Protein AF-A0A846F1L0-F1 (afdb_monomer_lite)

pLDDT: mean 89.56, std 13.08, range [38.91, 98.94]

Radius of gyration: 16.0 Å; chains: 1; bounding box: 38×35×39 Å

Foldseek 3Di:
DPPPPPPCVDAED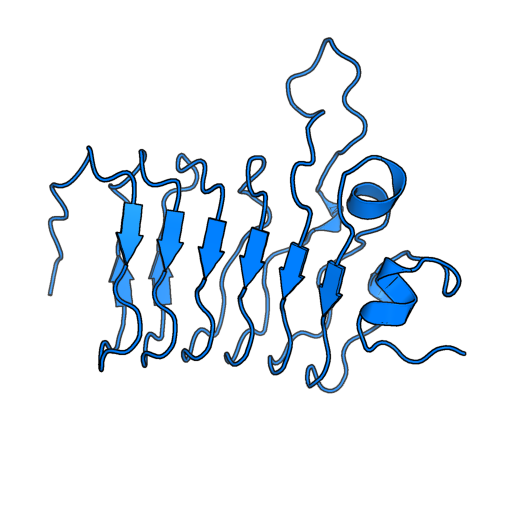AQAPDADEEEAEPQSNQNHQYYHHHQYAYQYYDYHLSRQHQEEEPENYAHQEAAPCSNQNHQEYAHAHYAHQANAAVQPQACCDDPPDPRNARNHAEYHHHQYQYQANAACCCCQPRNRHNAAAYHNNPNHDLVRNVDDLPRNNNVRHNDDRD

Sequence (166 aa):
MSNNNSFTALERLDLSNNNLSGDLDLWNNNKLFNLNVENNKLTRVTLSADVKPLELNLSRNQLSEFNISSYEDLISADLSDNNLTSIGDLSKSNCNGDDDDYYGDCYLTELFLDNNKLKTIGSVSDLVTNGNLQKLSLRGNTGFQCSSLGLSTEKDVYKNSGCPLK

Structure (mmCIF, N/CA/C/O backbone):
data_AF-A0A846F1L0-F1
#
_entry.id   AF-A0A846F1L0-F1
#
loop_
_atom_site.group_PDB
_atom_site.id
_atom_site.type_symbol
_atom_site.label_atom_id
_atom_site.label_alt_id
_atom_site.label_comp_id
_atom_site.label_asym_id
_atom_site.label_entity_id
_atom_site.label_seq_id
_atom_site.pdbx_PDB_ins_code
_atom_site.Cartn_x
_atom_site.Cartn_y
_atom_site.Cartn_z
_atom_site.occupancy
_atom_site.B_iso_or_equiv
_atom_site.auth_seq_id
_atom_site.auth_comp_id
_atom_site.auth_asym_id
_atom_site.auth_atom_id
_atom_site.pdbx_PDB_model_num
ATOM 1 N N . MET A 1 1 ? 7.492 -19.135 -16.707 1.00 38.91 1 MET A N 1
ATOM 2 C CA . MET A 1 1 ? 8.209 -18.349 -17.732 1.00 38.91 1 MET A CA 1
ATOM 3 C C . MET A 1 1 ? 9.175 -17.458 -16.977 1.00 38.91 1 MET A C 1
ATOM 5 O O . MET A 1 1 ? 8.722 -16.719 -16.118 1.00 38.91 1 MET A O 1
ATOM 9 N N . SER A 1 2 ? 10.481 -17.611 -17.175 1.00 39.28 2 SER A N 1
ATOM 10 C CA . SER A 1 2 ? 11.493 -16.759 -16.541 1.00 39.28 2 SER A CA 1
ATOM 11 C C . SER A 1 2 ? 11.524 -15.415 -17.274 1.00 39.28 2 SER A C 1
ATOM 13 O O . SER A 1 2 ? 12.065 -15.339 -18.378 1.00 39.28 2 SER A O 1
ATOM 15 N N . ASN A 1 3 ? 10.884 -14.392 -16.704 1.00 47.28 3 ASN A N 1
ATOM 16 C CA . ASN A 1 3 ? 10.869 -13.040 -17.260 1.00 47.28 3 ASN A CA 1
ATOM 17 C C . ASN A 1 3 ? 12.232 -12.387 -17.026 1.00 47.28 3 ASN A C 1
ATOM 19 O O . ASN A 1 3 ? 12.553 -11.924 -15.937 1.00 47.28 3 ASN A O 1
ATOM 23 N N . ASN A 1 4 ? 13.049 -12.363 -18.072 1.00 48.91 4 ASN A N 1
ATOM 24 C CA . ASN A 1 4 ? 14.288 -11.605 -18.104 1.00 48.91 4 ASN A CA 1
ATOM 25 C C . ASN A 1 4 ? 13.926 -10.131 -18.365 1.00 48.91 4 ASN A C 1
ATOM 27 O O . ASN A 1 4 ? 13.981 -9.659 -19.499 1.00 48.91 4 ASN A O 1
ATOM 31 N N . ASN A 1 5 ? 13.428 -9.431 -17.341 1.00 57.97 5 ASN A N 1
ATOM 32 C CA . ASN A 1 5 ? 12.978 -8.047 -17.479 1.00 57.97 5 ASN A CA 1
ATOM 33 C C . ASN A 1 5 ? 14.182 -7.101 -17.618 1.00 57.97 5 ASN A C 1
ATOM 35 O O . ASN A 1 5 ? 14.725 -6.601 -16.640 1.00 57.97 5 ASN A O 1
ATOM 39 N N . SER A 1 6 ? 14.602 -6.863 -18.865 1.00 65.31 6 SER A N 1
ATOM 40 C CA . SER A 1 6 ? 15.701 -5.958 -19.245 1.00 65.31 6 SER A CA 1
ATOM 41 C C . SER A 1 6 ? 15.295 -4.477 -19.333 1.00 65.31 6 SER A C 1
ATOM 43 O O . SER A 1 6 ? 16.075 -3.652 -19.803 1.00 65.31 6 SER A O 1
ATOM 45 N N . PHE A 1 7 ? 14.092 -4.106 -18.886 1.00 79.38 7 PHE A N 1
ATOM 46 C CA . PHE A 1 7 ? 13.596 -2.725 -18.927 1.00 79.38 7 PHE A CA 1
ATOM 47 C C . PHE A 1 7 ? 14.023 -1.925 -17.688 1.00 79.38 7 PHE A C 1
ATOM 49 O O . PHE A 1 7 ? 13.202 -1.337 -16.991 1.00 79.38 7 PHE A O 1
ATOM 56 N N . THR A 1 8 ? 15.321 -1.883 -17.401 1.00 84.75 8 THR A N 1
ATOM 57 C CA . THR A 1 8 ? 15.877 -1.229 -16.197 1.00 84.75 8 THR A CA 1
ATOM 58 C C . THR A 1 8 ? 15.650 0.288 -16.152 1.00 84.75 8 THR A C 1
ATOM 60 O O . THR A 1 8 ? 15.821 0.912 -15.108 1.00 84.75 8 THR A O 1
ATOM 63 N N . ALA A 1 9 ? 15.247 0.889 -17.277 1.00 90.00 9 ALA A N 1
ATOM 64 C CA . ALA A 1 9 ? 14.856 2.293 -17.382 1.00 90.00 9 ALA A CA 1
ATOM 65 C C . ALA A 1 9 ? 13.339 2.536 -17.251 1.00 90.00 9 ALA A C 1
ATOM 67 O O . ALA A 1 9 ? 12.899 3.667 -17.425 1.00 90.00 9 ALA A O 1
ATOM 68 N N . LEU A 1 10 ? 12.534 1.498 -17.001 1.00 91.19 10 LEU A N 1
ATOM 69 C CA . LEU A 1 10 ? 11.084 1.634 -16.878 1.00 91.19 10 LEU A CA 1
ATOM 70 C C . LEU A 1 10 ? 10.730 2.436 -15.622 1.00 91.19 10 LEU A C 1
ATOM 72 O O . LEU A 1 10 ? 11.056 2.028 -14.513 1.00 91.19 10 LEU A O 1
ATOM 76 N N . GLU A 1 11 ? 10.051 3.560 -15.827 1.00 93.56 11 GLU A N 1
ATOM 77 C CA . GLU A 1 11 ? 9.654 4.498 -14.769 1.00 93.56 11 GLU A CA 1
ATOM 78 C C . GLU A 1 11 ? 8.166 4.410 -14.421 1.00 93.56 11 GLU A C 1
ATOM 80 O O . GLU A 1 11 ? 7.774 4.585 -13.268 1.00 93.56 11 GLU A O 1
ATOM 85 N N . ARG A 1 12 ? 7.331 4.108 -15.420 1.00 95.06 12 ARG A N 1
ATOM 86 C CA . ARG A 1 12 ? 5.884 3.948 -15.274 1.00 95.06 12 ARG A CA 1
ATOM 87 C C . ARG A 1 12 ? 5.423 2.702 -16.008 1.00 95.06 12 ARG A C 1
ATOM 89 O O . ARG A 1 12 ? 5.876 2.455 -17.127 1.00 95.06 12 ARG A O 1
ATOM 96 N N . LEU A 1 13 ? 4.512 1.951 -15.404 1.00 95.56 13 LEU A N 1
ATOM 97 C CA . LEU A 1 13 ? 3.931 0.757 -16.004 1.00 95.56 13 LEU A CA 1
ATOM 98 C C . LEU A 1 13 ? 2.435 0.703 -15.709 1.00 95.56 13 LEU A C 1
ATOM 100 O O . LEU A 1 13 ? 2.042 0.606 -14.551 1.00 95.56 13 LEU A O 1
ATOM 104 N N . ASP A 1 14 ? 1.626 0.717 -16.766 1.00 98.00 14 ASP A N 1
ATOM 105 C CA . ASP A 1 14 ? 0.185 0.486 -16.683 1.00 98.00 14 ASP A CA 1
ATOM 106 C C . ASP A 1 14 ? -0.172 -0.802 -17.432 1.00 98.00 14 ASP A C 1
ATOM 108 O O . ASP A 1 14 ? 0.035 -0.922 -18.641 1.00 98.00 14 ASP A O 1
ATOM 112 N N . LEU A 1 15 ? -0.673 -1.775 -16.680 1.00 97.69 15 LEU A N 1
ATOM 113 C CA . LEU A 1 15 ? -1.201 -3.054 -17.143 1.00 97.69 15 LEU A CA 1
ATOM 114 C C . LEU A 1 15 ? -2.642 -3.265 -16.653 1.00 97.69 15 LEU A C 1
ATOM 116 O O . LEU A 1 15 ? -3.125 -4.402 -16.614 1.00 97.69 15 LEU A O 1
ATOM 120 N N . SER A 1 16 ? -3.322 -2.196 -16.240 1.00 98.56 16 SER A N 1
ATOM 121 C CA . SER A 1 16 ? -4.665 -2.275 -15.677 1.00 98.56 16 SER A CA 1
ATOM 122 C C . SER A 1 16 ? -5.681 -2.841 -16.670 1.00 98.56 16 SER A C 1
ATOM 124 O O . SER A 1 16 ? -5.492 -2.775 -17.886 1.00 98.56 16 SER A O 1
ATOM 126 N N . ASN A 1 17 ? -6.774 -3.407 -16.156 1.00 98.50 17 ASN A N 1
ATOM 127 C CA . ASN A 1 17 ? -7.919 -3.864 -16.950 1.00 98.50 17 ASN A CA 1
ATOM 128 C C . ASN A 1 17 ? -7.557 -4.925 -18.000 1.00 98.50 17 ASN A C 1
ATOM 130 O O . ASN A 1 17 ? -7.980 -4.875 -19.158 1.00 98.50 17 ASN A O 1
ATOM 134 N N . ASN A 1 18 ? -6.776 -5.914 -17.575 1.00 98.19 18 ASN A N 1
ATOM 135 C CA . ASN A 1 18 ? -6.360 -7.037 -18.402 1.00 98.19 18 ASN A CA 1
ATOM 136 C C . ASN A 1 18 ? -6.802 -8.372 -17.778 1.00 98.19 18 ASN A C 1
ATOM 138 O O . ASN A 1 18 ? -7.548 -8.443 -16.807 1.00 98.19 18 ASN A O 1
ATOM 142 N N . ASN A 1 19 ? -6.372 -9.475 -18.389 1.00 97.50 19 ASN A N 1
ATOM 143 C CA . ASN A 1 19 ? -6.566 -10.825 -17.861 1.00 97.50 19 ASN A CA 1
ATOM 144 C C . ASN A 1 19 ? -5.237 -11.438 -17.394 1.00 97.50 19 ASN A C 1
ATOM 146 O O . ASN A 1 19 ? -5.052 -12.651 -17.511 1.00 97.50 19 ASN A O 1
ATOM 150 N N . LEU A 1 20 ? -4.297 -10.616 -16.909 1.00 97.75 20 LEU A N 1
ATOM 151 C CA . LEU A 1 20 ? -3.016 -11.112 -16.409 1.00 97.75 20 LEU A CA 1
ATOM 152 C C . LEU A 1 20 ? -3.254 -11.999 -15.191 1.00 97.75 20 LEU A C 1
ATOM 154 O O . LEU A 1 20 ? -4.066 -11.681 -14.327 1.00 97.75 20 LEU A O 1
ATOM 158 N N . SER A 1 21 ? -2.550 -13.122 -15.128 1.00 97.38 21 SER A N 1
ATOM 159 C CA . SER A 1 21 ? -2.700 -14.111 -14.065 1.00 97.38 21 SER A CA 1
ATOM 160 C C . SER A 1 21 ? -1.351 -14.686 -13.671 1.00 97.38 21 SER A C 1
ATOM 162 O O . SER A 1 21 ? -0.450 -14.759 -14.508 1.00 97.38 21 SER A O 1
ATOM 164 N N . GLY A 1 22 ? -1.246 -15.170 -12.438 1.00 96.69 22 GLY A N 1
ATOM 165 C CA . GLY A 1 22 ? 0.014 -15.656 -11.889 1.00 96.69 22 GLY A CA 1
ATOM 166 C C . GLY A 1 22 ? 0.862 -14.504 -11.366 1.00 96.69 22 GLY A C 1
ATOM 167 O O . GLY A 1 22 ? 0.337 -13.566 -10.762 1.00 96.69 22 GLY A O 1
ATOM 168 N N . ASP A 1 23 ? 2.167 -14.586 -11.595 1.00 97.12 23 ASP A N 1
ATOM 169 C CA . ASP A 1 23 ? 3.131 -13.695 -10.962 1.00 97.12 23 ASP A CA 1
ATOM 170 C C . ASP A 1 23 ? 3.632 -12.627 -11.931 1.00 97.12 23 ASP A C 1
ATOM 172 O O . ASP A 1 23 ? 4.033 -12.930 -13.059 1.00 97.12 23 ASP A O 1
ATOM 176 N N . LEU A 1 24 ? 3.673 -11.386 -11.456 1.00 95.69 24 LEU A N 1
ATOM 177 C CA . LEU A 1 24 ? 4.334 -10.276 -12.124 1.00 95.69 24 LEU A CA 1
ATOM 178 C C . LEU A 1 24 ? 5.642 -9.955 -11.394 1.00 95.69 24 LEU A C 1
ATOM 180 O O . LEU A 1 24 ? 5.637 -9.392 -10.301 1.00 95.69 24 LEU A O 1
ATOM 184 N N . ASP A 1 25 ? 6.761 -10.324 -12.009 1.00 93.81 25 ASP A N 1
ATOM 185 C CA . ASP A 1 25 ? 8.101 -10.054 -11.488 1.00 93.81 25 ASP A CA 1
ATOM 186 C C . ASP A 1 25 ? 8.669 -8.769 -12.102 1.00 93.81 25 ASP A C 1
ATOM 188 O O . ASP A 1 25 ? 8.898 -8.710 -13.307 1.00 93.81 25 ASP A O 1
ATOM 192 N N . LEU A 1 26 ? 8.891 -7.745 -11.281 1.00 92.19 26 LEU A N 1
ATOM 193 C CA . LEU A 1 26 ? 9.467 -6.448 -11.642 1.00 92.19 26 LEU A CA 1
ATOM 194 C C . LEU A 1 26 ? 10.747 -6.165 -10.835 1.00 92.19 26 LEU A C 1
ATOM 196 O O . LEU A 1 26 ? 11.133 -5.009 -10.659 1.00 92.19 26 LEU A O 1
ATOM 200 N N . TRP A 1 27 ? 11.427 -7.209 -10.344 1.00 90.81 27 TRP A N 1
ATOM 201 C CA . TRP A 1 27 ? 12.585 -7.072 -9.453 1.00 90.81 27 TRP A CA 1
ATOM 202 C C . TRP A 1 27 ? 13.718 -6.213 -10.032 1.00 90.81 27 TRP A C 1
ATOM 204 O O . TRP A 1 27 ? 14.382 -5.503 -9.291 1.00 90.81 27 TRP A O 1
ATOM 214 N N . ASN A 1 28 ? 13.938 -6.235 -11.350 1.00 88.88 28 ASN A N 1
ATOM 215 C CA . ASN A 1 28 ? 15.015 -5.469 -11.997 1.00 88.88 28 ASN A CA 1
ATOM 216 C C . ASN A 1 28 ? 14.597 -4.052 -12.441 1.00 88.88 28 ASN A C 1
ATOM 218 O O . ASN A 1 28 ? 15.392 -3.330 -13.049 1.00 88.88 28 ASN A O 1
ATOM 222 N N . ASN A 1 29 ? 13.354 -3.637 -12.186 1.00 90.38 29 ASN A N 1
ATOM 223 C CA . ASN A 1 29 ? 12.813 -2.347 -12.616 1.00 90.38 29 ASN A CA 1
ATOM 224 C C . ASN A 1 29 ? 12.995 -1.267 -11.532 1.00 90.38 29 ASN A C 1
ATOM 226 O O . ASN A 1 29 ? 12.046 -0.591 -11.153 1.00 90.38 29 ASN A O 1
ATOM 230 N N . ASN A 1 30 ? 14.229 -1.073 -11.053 1.00 89.75 30 ASN A N 1
ATOM 231 C CA . ASN A 1 30 ? 14.552 -0.213 -9.898 1.00 89.75 30 ASN A CA 1
ATOM 232 C C . ASN A 1 30 ? 14.230 1.284 -10.083 1.00 89.75 30 ASN A C 1
ATOM 234 O O . ASN A 1 30 ? 14.287 2.042 -9.122 1.00 89.75 30 ASN A O 1
ATOM 238 N N . LYS A 1 31 ? 13.909 1.727 -11.307 1.00 91.12 31 LYS A N 1
ATOM 239 C CA . LYS A 1 31 ? 13.490 3.110 -11.598 1.00 91.12 31 LYS A CA 1
ATOM 240 C C . LYS A 1 31 ? 11.974 3.311 -11.608 1.00 91.12 31 LYS A C 1
ATOM 242 O O . LYS A 1 31 ? 11.521 4.428 -11.841 1.00 91.12 31 LYS A O 1
ATOM 247 N N . LEU A 1 32 ? 11.197 2.250 -11.401 1.00 92.25 32 LEU A N 1
ATOM 248 C CA . LEU A 1 32 ? 9.745 2.310 -11.452 1.00 92.25 32 LEU A CA 1
ATOM 249 C C . LEU A 1 32 ? 9.219 3.123 -10.268 1.00 92.25 32 LEU A C 1
ATOM 251 O O . LEU A 1 32 ? 9.444 2.756 -9.123 1.00 92.25 32 LEU A O 1
ATOM 255 N N . PHE A 1 33 ? 8.494 4.202 -10.530 1.00 92.88 33 PHE A N 1
ATOM 256 C CA . PHE A 1 33 ? 7.885 5.004 -9.469 1.00 92.88 33 PHE A CA 1
ATOM 257 C C . PHE A 1 33 ? 6.357 5.045 -9.531 1.00 92.88 33 PHE A C 1
ATOM 259 O O . PHE A 1 33 ? 5.722 5.457 -8.566 1.00 92.88 33 PHE A O 1
ATOM 266 N N . ASN A 1 34 ? 5.756 4.601 -10.636 1.00 95.94 34 ASN A N 1
ATOM 267 C CA . ASN A 1 34 ? 4.308 4.462 -10.766 1.00 95.94 34 ASN A CA 1
ATOM 268 C C . ASN A 1 34 ? 3.975 3.100 -11.393 1.00 95.94 34 ASN A C 1
ATOM 270 O O . ASN A 1 34 ? 4.451 2.771 -12.486 1.00 95.94 34 ASN A O 1
ATOM 274 N N . LEU A 1 35 ? 3.176 2.304 -10.683 1.00 97.12 35 LEU A N 1
ATOM 275 C CA . LEU A 1 35 ? 2.719 0.990 -11.126 1.00 97.12 35 LEU A CA 1
ATOM 276 C C . LEU A 1 35 ? 1.203 0.893 -10.998 1.00 97.12 35 LEU A C 1
ATOM 278 O O . LEU A 1 35 ? 0.665 0.967 -9.896 1.00 97.12 35 LEU A O 1
ATOM 282 N N . ASN A 1 36 ? 0.534 0.631 -12.115 1.00 98.62 36 ASN A N 1
ATOM 283 C CA . ASN A 1 36 ? -0.883 0.316 -12.153 1.00 98.62 36 ASN A CA 1
ATOM 284 C C . ASN A 1 36 ? -1.098 -1.077 -12.758 1.00 98.62 36 ASN A C 1
ATOM 286 O O . ASN A 1 36 ? -0.827 -1.305 -13.933 1.00 98.62 36 ASN A O 1
ATOM 290 N N . VAL A 1 37 ? -1.586 -2.021 -11.957 1.00 98.56 37 VAL A N 1
ATOM 291 C CA . VAL A 1 37 ? -1.965 -3.381 -12.392 1.00 98.56 37 VAL A CA 1
ATOM 292 C C . VAL A 1 37 ? -3.389 -3.727 -11.960 1.00 98.56 37 VAL A C 1
ATOM 294 O O . VAL A 1 37 ? -3.753 -4.902 -11.860 1.00 98.56 37 VAL A O 1
ATOM 297 N N . GLU A 1 38 ? -4.187 -2.693 -11.701 1.00 98.81 38 GLU A N 1
ATOM 298 C CA . GLU A 1 38 ? -5.580 -2.779 -11.276 1.00 98.81 38 GLU A CA 1
ATOM 299 C C . GLU A 1 38 ? -6.404 -3.707 -12.173 1.00 98.81 38 GLU A C 1
ATOM 301 O O . GLU A 1 38 ? -6.184 -3.790 -13.382 1.00 98.81 38 GLU A O 1
ATOM 306 N N . ASN A 1 39 ? -7.366 -4.409 -11.578 1.00 98.75 39 ASN A N 1
ATOM 307 C CA . ASN A 1 39 ? -8.330 -5.243 -12.297 1.00 98.75 39 ASN A CA 1
ATOM 308 C C . ASN A 1 39 ? -7.653 -6.303 -13.186 1.00 98.75 39 ASN A C 1
ATOM 310 O O . ASN A 1 39 ? -7.733 -6.286 -14.418 1.00 98.75 39 ASN A O 1
ATOM 314 N N . ASN A 1 40 ? -6.972 -7.234 -12.519 1.00 98.81 40 ASN A N 1
ATOM 315 C CA . ASN A 1 40 ? -6.334 -8.406 -13.107 1.00 98.81 40 ASN A CA 1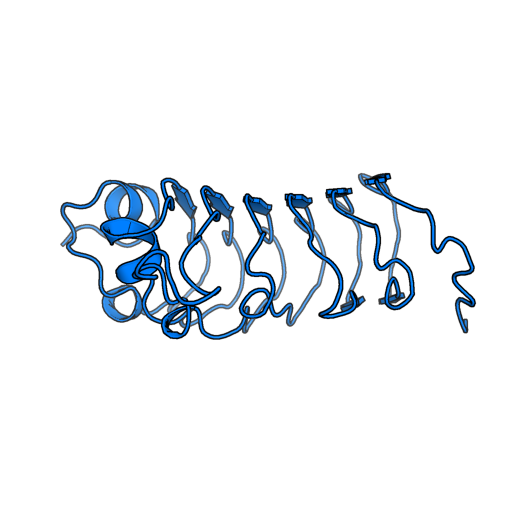
ATOM 316 C C . ASN A 1 40 ? -6.599 -9.644 -12.219 1.00 98.81 40 ASN A C 1
ATOM 318 O O . ASN A 1 40 ? -7.507 -9.679 -11.390 1.00 98.81 40 ASN A O 1
ATOM 322 N N . LYS A 1 41 ? -5.853 -10.731 -12.430 1.00 98.56 41 LYS A N 1
ATOM 323 C CA . LYS A 1 41 ? -5.934 -11.989 -11.666 1.00 98.56 41 LYS A CA 1
ATOM 324 C C . LYS A 1 41 ? -4.561 -12.378 -11.112 1.00 98.56 41 LYS A C 1
ATOM 326 O O . LYS A 1 41 ? -4.242 -13.567 -11.028 1.00 98.56 41 LYS A O 1
ATOM 331 N N . LEU A 1 42 ? -3.723 -11.387 -10.800 1.00 98.69 42 LEU A N 1
ATOM 332 C CA . LEU A 1 42 ? -2.374 -11.614 -10.292 1.00 98.69 42 LEU A CA 1
ATOM 333 C C . LEU A 1 42 ? -2.437 -12.198 -8.882 1.00 98.69 42 LEU A C 1
ATOM 335 O O . LEU A 1 42 ? -3.206 -11.742 -8.037 1.00 98.69 42 LEU A O 1
ATOM 339 N N . THR A 1 43 ? -1.607 -13.205 -8.636 1.00 98.44 43 THR A N 1
ATOM 340 C CA . THR A 1 43 ? -1.445 -13.846 -7.324 1.00 98.44 43 THR A CA 1
ATOM 341 C C . THR A 1 43 ? -0.221 -13.327 -6.585 1.00 98.44 43 THR A C 1
ATOM 343 O O . THR A 1 43 ? -0.164 -13.420 -5.360 1.00 98.44 43 THR A O 1
ATOM 346 N N . ARG A 1 44 ? 0.741 -12.749 -7.315 1.00 98.06 44 ARG A N 1
ATOM 347 C CA . ARG A 1 44 ? 1.949 -12.143 -6.758 1.00 98.06 44 ARG A CA 1
ATOM 348 C C . ARG A 1 44 ? 2.431 -10.988 -7.628 1.00 98.06 44 ARG A C 1
ATOM 350 O O . ARG A 1 44 ? 2.450 -11.094 -8.852 1.00 98.06 44 ARG A O 1
ATOM 357 N N . VAL A 1 45 ? 2.877 -9.919 -6.979 1.00 96.44 45 VAL A N 1
ATOM 358 C CA . VAL A 1 45 ? 3.644 -8.830 -7.591 1.00 96.44 45 VAL A CA 1
ATOM 359 C C . VAL A 1 45 ? 4.940 -8.708 -6.805 1.00 96.44 45 VAL A C 1
ATOM 361 O O . VAL A 1 45 ? 4.915 -8.671 -5.576 1.00 96.44 45 VAL A O 1
ATOM 364 N N . THR A 1 46 ? 6.069 -8.675 -7.501 1.00 93.38 46 THR A N 1
ATOM 365 C CA . THR A 1 46 ? 7.389 -8.573 -6.879 1.00 93.38 46 THR A CA 1
ATOM 366 C C . THR A 1 46 ? 8.089 -7.319 -7.378 1.00 93.38 46 THR A C 1
ATOM 368 O O . THR A 1 46 ? 8.316 -7.173 -8.574 1.00 93.38 46 THR A O 1
ATOM 371 N N . LEU A 1 47 ? 8.437 -6.429 -6.451 1.00 90.94 47 LEU A N 1
ATOM 372 C CA . LEU A 1 47 ? 9.240 -5.228 -6.675 1.00 90.94 47 LEU A CA 1
ATOM 373 C C . LEU A 1 47 ? 10.506 -5.332 -5.821 1.00 90.94 47 LEU A C 1
ATOM 375 O O . LEU A 1 47 ? 10.458 -5.886 -4.721 1.00 90.94 47 LEU A O 1
ATOM 379 N N . SER A 1 48 ? 11.629 -4.806 -6.312 1.00 86.12 48 SER A N 1
ATOM 380 C CA . SER A 1 48 ? 12.831 -4.690 -5.478 1.00 86.12 48 SER A CA 1
ATOM 381 C C . SER A 1 48 ? 12.594 -3.696 -4.333 1.00 86.12 48 SER A C 1
ATOM 383 O O . SER A 1 48 ? 11.823 -2.748 -4.471 1.00 86.12 48 SER A O 1
ATOM 385 N N . ALA A 1 49 ? 13.268 -3.909 -3.202 1.00 76.62 49 ALA A N 1
ATOM 386 C CA . ALA A 1 49 ? 13.302 -2.954 -2.095 1.00 76.62 49 ALA A CA 1
ATOM 387 C C . ALA A 1 49 ? 14.056 -1.659 -2.456 1.00 76.62 49 ALA A C 1
ATOM 389 O O . ALA A 1 49 ? 13.832 -0.636 -1.823 1.00 76.62 49 ALA A O 1
ATOM 390 N N . ASP A 1 50 ? 14.903 -1.692 -3.492 1.00 78.69 50 ASP A N 1
ATOM 391 C CA . ASP A 1 50 ? 15.608 -0.510 -4.011 1.00 78.69 50 ASP A CA 1
ATOM 392 C C . ASP A 1 50 ? 14.698 0.391 -4.861 1.00 78.69 50 ASP A C 1
ATOM 394 O O . ASP A 1 50 ? 15.090 1.494 -5.251 1.00 78.69 50 ASP A O 1
ATOM 398 N N . VAL A 1 51 ? 13.505 -0.099 -5.215 1.00 77.31 51 VAL A N 1
ATOM 399 C CA . VAL A 1 51 ? 12.496 0.703 -5.900 1.00 77.31 51 VAL A CA 1
ATOM 400 C C . VAL A 1 51 ? 12.003 1.755 -4.912 1.00 77.31 51 VAL A C 1
ATOM 402 O O . VAL A 1 51 ? 11.707 1.451 -3.758 1.00 77.31 51 VAL A O 1
ATOM 405 N N . LYS A 1 52 ? 11.851 2.984 -5.398 1.00 77.88 52 LYS A N 1
ATOM 406 C CA . LYS A 1 52 ? 11.223 4.090 -4.673 1.00 77.88 52 LYS A CA 1
ATOM 407 C C . LYS A 1 52 ? 9.837 4.351 -5.277 1.00 77.88 52 LYS A C 1
ATOM 409 O O . LYS A 1 52 ? 9.673 5.340 -5.996 1.00 77.88 52 LYS A O 1
ATOM 414 N N . PRO A 1 53 ? 8.866 3.420 -5.129 1.00 68.94 53 PRO A N 1
ATOM 415 C CA . PRO A 1 53 ? 7.563 3.597 -5.742 1.00 68.94 53 PRO A CA 1
ATOM 416 C C . PRO A 1 53 ? 6.862 4.764 -5.059 1.00 68.94 53 PRO A C 1
ATOM 418 O O . PRO A 1 53 ? 6.729 4.762 -3.843 1.00 68.94 53 PRO A O 1
ATOM 421 N N . LEU A 1 54 ? 6.393 5.735 -5.834 1.00 81.56 54 LEU A N 1
ATOM 422 C CA . LEU A 1 54 ? 5.571 6.826 -5.318 1.00 81.56 54 LEU A CA 1
ATOM 423 C C . LEU A 1 54 ? 4.104 6.399 -5.262 1.00 81.56 54 LEU A C 1
ATOM 425 O O . LEU A 1 54 ? 3.396 6.707 -4.306 1.00 81.56 54 LEU A O 1
ATOM 429 N N . GLU A 1 55 ? 3.654 5.671 -6.282 1.00 95.69 55 GLU A N 1
ATOM 430 C CA . GLU A 1 55 ? 2.248 5.325 -6.462 1.00 95.69 55 GLU A CA 1
ATOM 431 C C . GLU A 1 55 ? 2.091 3.869 -6.905 1.00 95.69 55 GLU A C 1
ATOM 433 O O . GLU A 1 55 ? 2.645 3.442 -7.926 1.00 95.69 55 GLU A O 1
ATOM 438 N N . LEU A 1 56 ? 1.298 3.115 -6.145 1.00 97.62 56 LEU A N 1
ATOM 439 C CA . LEU A 1 56 ? 0.946 1.732 -6.444 1.00 97.62 56 LEU A CA 1
ATOM 440 C C . LEU A 1 56 ? -0.572 1.585 -6.535 1.00 97.62 56 LEU A C 1
ATOM 442 O O . LEU A 1 56 ? -1.288 1.891 -5.587 1.00 97.62 56 LEU A O 1
ATOM 446 N N . ASN A 1 57 ? -1.066 1.032 -7.637 1.00 98.75 57 ASN A N 1
ATOM 447 C CA . ASN A 1 57 ? -2.425 0.514 -7.719 1.00 98.75 57 ASN A CA 1
ATOM 448 C C . ASN A 1 57 ? -2.378 -0.972 -8.081 1.00 98.75 57 ASN A C 1
ATOM 450 O O . ASN A 1 57 ? -2.169 -1.344 -9.238 1.00 98.75 57 ASN A O 1
ATOM 454 N N . LEU A 1 58 ? -2.540 -1.820 -7.064 1.00 98.69 58 LEU A N 1
ATOM 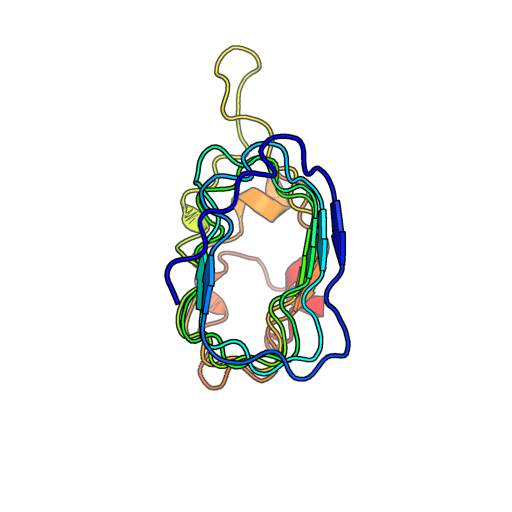455 C CA . LEU A 1 58 ? -2.612 -3.278 -7.191 1.00 98.69 58 LEU A CA 1
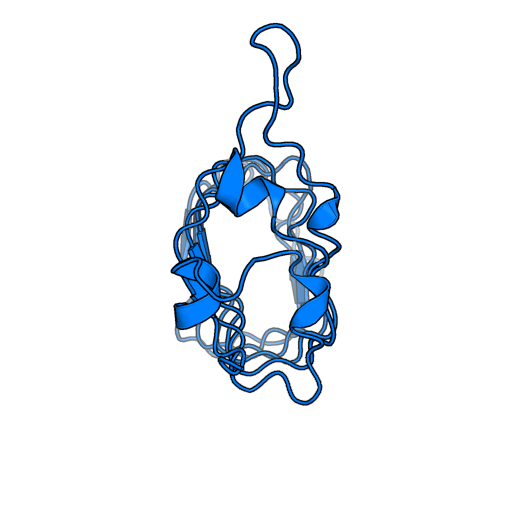ATOM 456 C C . LEU A 1 58 ? -4.026 -3.803 -6.899 1.00 98.69 58 LEU A C 1
ATOM 458 O O . LEU A 1 58 ? -4.209 -5.007 -6.682 1.00 98.69 58 LEU A O 1
ATOM 462 N N . SER A 1 59 ? -5.022 -2.915 -6.858 1.00 98.94 59 SER A N 1
ATOM 463 C CA . SER A 1 59 ? -6.387 -3.264 -6.475 1.00 98.94 59 SER A CA 1
ATOM 464 C C . SER A 1 59 ? -7.025 -4.279 -7.427 1.00 98.94 59 SER A C 1
ATOM 466 O O . SER A 1 59 ? -6.584 -4.458 -8.568 1.00 98.94 59 SER A O 1
ATOM 468 N N . ARG A 1 60 ? -8.068 -4.974 -6.959 1.00 98.88 60 ARG A N 1
ATOM 469 C CA . ARG A 1 60 ? -8.836 -5.946 -7.763 1.00 98.88 60 ARG A CA 1
ATOM 470 C C . ARG A 1 60 ? -7.938 -7.020 -8.383 1.00 98.88 60 ARG A C 1
ATOM 472 O O . ARG A 1 60 ? -7.929 -7.232 -9.596 1.00 98.88 60 ARG A O 1
ATOM 479 N N . ASN A 1 61 ? -7.172 -7.689 -7.528 1.00 98.88 61 ASN A N 1
ATOM 480 C CA . ASN A 1 61 ? -6.316 -8.825 -7.870 1.00 98.88 61 ASN A CA 1
ATOM 481 C C . ASN A 1 61 ? -6.566 -9.980 -6.879 1.00 98.88 61 ASN A C 1
ATOM 483 O O . ASN A 1 61 ? -7.606 -10.055 -6.225 1.00 98.88 61 ASN A O 1
ATOM 487 N N . GLN A 1 62 ? -5.660 -10.956 -6.811 1.00 98.75 62 GLN A N 1
ATOM 488 C CA . GLN A 1 62 ? -5.768 -12.124 -5.931 1.00 98.75 62 GLN A CA 1
ATOM 489 C C . GLN A 1 62 ? -4.554 -12.251 -5.001 1.00 98.75 62 GLN A C 1
ATOM 491 O O . GLN A 1 62 ? -4.233 -13.357 -4.564 1.00 98.75 62 GLN A O 1
ATOM 496 N N . LEU A 1 63 ? -3.891 -11.134 -4.684 1.00 98.81 63 LEU A N 1
ATOM 497 C CA . LEU A 1 63 ? -2.691 -11.108 -3.847 1.00 98.81 63 LEU A CA 1
ATOM 498 C C . LEU A 1 63 ? -3.009 -11.580 -2.425 1.00 98.81 63 LEU A C 1
ATOM 500 O O . LEU A 1 63 ? -3.992 -11.144 -1.827 1.00 98.81 63 LEU A O 1
ATOM 504 N N . SER A 1 64 ? -2.171 -12.456 -1.869 1.00 98.25 64 SER A N 1
ATOM 505 C CA . SER A 1 64 ? -2.272 -12.917 -0.473 1.00 98.25 64 SER A CA 1
ATOM 506 C C . SER A 1 64 ? -1.358 -12.153 0.485 1.00 98.25 64 SER A C 1
ATOM 508 O O . SER A 1 64 ? -1.630 -12.079 1.684 1.00 98.25 64 SER A O 1
ATOM 510 N N . GLU A 1 65 ? -0.287 -11.568 -0.039 1.00 97.81 65 GLU A N 1
ATOM 511 C CA . GLU A 1 65 ? 0.682 -10.762 0.696 1.00 97.81 65 GLU A CA 1
ATOM 512 C C . GLU A 1 65 ? 1.272 -9.690 -0.222 1.00 97.81 65 GLU A C 1
ATOM 514 O O . GLU A 1 65 ? 1.449 -9.922 -1.420 1.00 97.81 65 GLU A O 1
ATOM 519 N N . PHE A 1 66 ? 1.570 -8.521 0.341 1.00 97.25 66 PHE A N 1
ATOM 520 C CA . PHE A 1 66 ? 2.329 -7.480 -0.344 1.00 97.25 66 PHE A CA 1
ATOM 521 C C . PHE A 1 66 ? 2.919 -6.515 0.683 1.00 97.25 66 PHE A C 1
ATOM 523 O O . PHE A 1 66 ? 2.189 -5.740 1.290 1.00 97.25 66 PHE A O 1
ATOM 530 N N . ASN A 1 67 ? 4.227 -6.590 0.928 1.00 95.25 67 ASN A N 1
ATOM 531 C CA . ASN A 1 67 ? 4.860 -5.783 1.966 1.00 95.25 67 ASN A CA 1
ATOM 532 C C . ASN A 1 67 ? 5.163 -4.367 1.457 1.00 95.25 67 ASN A C 1
ATOM 534 O O . ASN A 1 67 ? 5.984 -4.216 0.559 1.00 95.25 67 ASN A O 1
ATOM 538 N N . ILE A 1 68 ? 4.543 -3.351 2.064 1.00 93.50 68 ILE A N 1
ATOM 539 C CA . ILE A 1 68 ? 4.833 -1.937 1.774 1.00 93.50 68 ILE A CA 1
ATOM 540 C C . ILE A 1 68 ? 5.668 -1.256 2.859 1.00 93.50 68 ILE A C 1
ATOM 542 O O . ILE A 1 68 ? 6.070 -0.112 2.682 1.00 93.50 68 ILE A O 1
ATOM 546 N N . SER A 1 69 ? 5.960 -1.936 3.973 1.00 89.25 69 SER A N 1
ATOM 547 C CA . SER A 1 69 ? 6.643 -1.330 5.124 1.00 89.25 69 SER A CA 1
ATOM 548 C C . SER A 1 69 ? 8.106 -0.959 4.853 1.00 89.25 69 SER A C 1
ATOM 550 O O . SER A 1 69 ? 8.756 -0.413 5.735 1.00 89.25 69 SER A O 1
ATOM 552 N N . SER A 1 70 ? 8.648 -1.326 3.689 1.00 83.00 70 SER A N 1
ATOM 553 C CA . SER A 1 70 ? 10.007 -0.996 3.245 1.00 83.00 70 SER A CA 1
ATOM 554 C C . SER A 1 70 ? 10.060 0.119 2.195 1.00 83.00 70 SER A C 1
ATOM 556 O O . SER A 1 70 ? 11.149 0.452 1.746 1.00 83.00 70 SER A O 1
ATOM 558 N N . TYR A 1 71 ? 8.918 0.659 1.754 1.00 87.69 71 TYR A N 1
ATOM 559 C CA . TYR A 1 71 ? 8.871 1.712 0.735 1.00 87.69 71 TYR A CA 1
ATOM 560 C C . TYR A 1 71 ? 8.684 3.079 1.394 1.00 87.69 71 TYR A C 1
ATOM 562 O O . TYR A 1 71 ? 7.568 3.573 1.521 1.00 87.69 71 TYR A O 1
ATOM 570 N N . GLU A 1 72 ? 9.792 3.675 1.828 1.00 83.56 72 GLU A N 1
ATOM 571 C CA . GLU A 1 72 ? 9.808 4.943 2.576 1.00 83.56 72 GLU A CA 1
ATOM 572 C C . GLU A 1 72 ? 9.278 6.126 1.748 1.00 83.56 72 GLU A C 1
ATOM 574 O O . G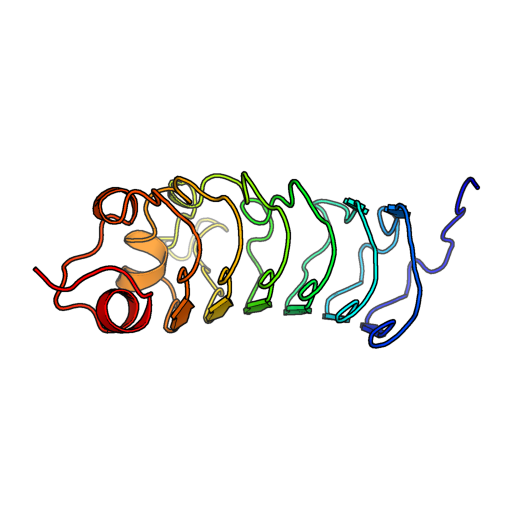LU A 1 72 ? 8.567 6.978 2.273 1.00 83.56 72 GLU A O 1
ATOM 579 N N . ASP A 1 73 ? 9.517 6.113 0.433 1.00 86.88 73 ASP A N 1
ATOM 580 C CA . ASP A 1 73 ? 9.080 7.161 -0.501 1.00 86.88 73 ASP A CA 1
ATOM 581 C C . ASP A 1 73 ? 7.624 6.992 -0.998 1.00 86.88 73 ASP A C 1
ATOM 583 O O . ASP A 1 73 ? 7.160 7.755 -1.848 1.00 86.88 73 ASP A O 1
ATOM 587 N N . LEU A 1 74 ? 6.885 5.989 -0.507 1.00 92.31 74 LEU A N 1
ATOM 588 C CA . LEU A 1 74 ? 5.534 5.688 -0.985 1.00 92.31 74 LEU A CA 1
ATOM 589 C C . LEU A 1 74 ? 4.543 6.786 -0.590 1.00 92.31 74 LEU A C 1
ATOM 591 O O . LEU A 1 74 ? 4.275 6.990 0.589 1.00 92.31 74 LEU A O 1
ATOM 595 N N . ILE A 1 75 ? 3.943 7.447 -1.583 1.00 94.50 75 ILE A N 1
ATOM 596 C CA . ILE A 1 75 ? 2.948 8.514 -1.394 1.00 94.50 75 ILE A CA 1
ATOM 597 C C . ILE A 1 75 ? 1.535 7.936 -1.318 1.00 94.50 75 ILE A C 1
ATOM 599 O O . ILE A 1 75 ? 0.721 8.395 -0.511 1.00 94.50 75 ILE A O 1
ATOM 603 N N . SER A 1 76 ? 1.222 6.950 -2.163 1.00 97.19 76 SER A N 1
ATOM 604 C CA . SER A 1 76 ? -0.112 6.353 -2.237 1.00 97.19 76 SER A CA 1
ATOM 605 C C . SER A 1 76 ? -0.072 4.882 -2.636 1.00 97.19 76 SER A C 1
ATOM 607 O O . SER A 1 76 ? 0.665 4.486 -3.544 1.00 97.19 76 SER A O 1
ATOM 609 N N . ALA A 1 77 ? -0.903 4.073 -1.977 1.00 98.12 77 ALA A N 1
ATOM 610 C CA . ALA A 1 77 ? -1.138 2.692 -2.370 1.00 98.12 77 ALA A CA 1
ATOM 611 C C . ALA A 1 77 ? -2.618 2.312 -2.299 1.00 98.12 77 ALA A C 1
ATOM 613 O O . ALA A 1 77 ? -3.255 2.404 -1.247 1.00 98.12 77 ALA A O 1
ATOM 614 N N . ASP A 1 78 ? -3.130 1.792 -3.412 1.00 98.81 78 ASP A N 1
ATOM 615 C CA . ASP A 1 78 ? -4.396 1.074 -3.466 1.00 98.81 78 ASP A CA 1
ATOM 616 C C . ASP A 1 78 ? -4.140 -0.430 -3.601 1.00 98.81 78 ASP A C 1
ATOM 618 O O . ASP A 1 78 ? -3.677 -0.931 -4.629 1.00 98.81 78 ASP A O 1
ATOM 622 N N . LEU A 1 79 ? -4.429 -1.147 -2.520 1.00 98.81 79 LEU A N 1
ATOM 623 C CA . LEU A 1 79 ? -4.322 -2.597 -2.391 1.00 98.81 79 LEU A CA 1
ATOM 624 C C . LEU A 1 79 ? -5.700 -3.227 -2.122 1.00 98.81 79 LEU A C 1
ATOM 626 O O . LEU A 1 79 ? -5.787 -4.377 -1.677 1.00 98.81 79 LEU A O 1
ATOM 630 N N . SER A 1 80 ? -6.782 -2.478 -2.351 1.00 98.88 80 SER A N 1
ATOM 631 C CA . SER A 1 80 ? -8.150 -2.923 -2.094 1.00 98.88 80 SER A CA 1
ATOM 632 C C . SER A 1 80 ? -8.560 -4.108 -2.977 1.00 98.88 80 SER A C 1
ATOM 634 O O . SER A 1 80 ? -7.927 -4.408 -3.991 1.00 98.88 80 SER A O 1
ATOM 636 N N . ASP A 1 81 ? -9.617 -4.818 -2.583 1.00 98.88 81 ASP A N 1
ATOM 637 C CA . ASP A 1 81 ? -10.192 -5.929 -3.352 1.00 98.88 81 ASP A CA 1
ATOM 638 C C . ASP A 1 81 ? -9.147 -7.012 -3.709 1.00 98.88 81 ASP A C 1
ATOM 640 O O . ASP A 1 81 ? -8.950 -7.377 -4.871 1.00 98.88 81 ASP A O 1
ATOM 644 N N . ASN A 1 82 ? -8.456 -7.520 -2.687 1.00 98.88 82 ASN A N 1
ATOM 645 C CA . ASN A 1 82 ? -7.468 -8.596 -2.784 1.00 98.88 82 ASN A CA 1
ATOM 646 C C . ASN A 1 82 ? -7.736 -9.675 -1.706 1.00 98.88 82 ASN A C 1
ATOM 648 O O . ASN A 1 82 ? -8.789 -9.727 -1.073 1.00 98.88 82 ASN A O 1
ATOM 652 N N . ASN A 1 83 ? -6.794 -10.599 -1.500 1.00 98.69 83 ASN A N 1
ATOM 653 C CA . ASN A 1 83 ? -6.850 -11.625 -0.456 1.00 98.69 83 ASN A CA 1
ATOM 654 C C . ASN A 1 83 ? -5.807 -11.392 0.653 1.00 98.69 83 ASN A C 1
ATOM 656 O O . ASN A 1 83 ? -5.425 -12.354 1.326 1.00 98.69 83 ASN A O 1
ATOM 660 N N . LEU A 1 84 ? -5.342 -10.150 0.845 1.00 98.81 84 LEU A N 1
ATOM 661 C CA . LEU A 1 84 ? -4.174 -9.849 1.672 1.00 98.81 84 LEU A CA 1
ATOM 662 C C . LEU A 1 84 ? -4.407 -10.215 3.135 1.00 98.81 84 LEU A C 1
ATOM 664 O O . LEU A 1 84 ? -5.367 -9.762 3.759 1.00 98.81 84 LEU A O 1
ATOM 668 N N . THR A 1 85 ? -3.493 -10.999 3.702 1.00 98.44 85 THR A N 1
ATOM 669 C CA . THR A 1 85 ? -3.436 -11.272 5.147 1.00 98.44 85 THR A CA 1
ATOM 670 C C . THR A 1 85 ? -2.383 -10.435 5.865 1.00 98.44 85 THR A C 1
ATOM 672 O O . THR A 1 85 ? -2.429 -10.326 7.088 1.00 98.44 85 THR A O 1
ATOM 675 N N . SER A 1 86 ? -1.456 -9.830 5.120 1.00 97.88 86 SER A N 1
ATOM 676 C CA . SER A 1 86 ? -0.424 -8.930 5.634 1.00 97.88 86 SER A CA 1
ATOM 677 C C . SER A 1 86 ? -0.011 -7.918 4.567 1.00 97.88 86 SER A C 1
ATOM 679 O O . SER A 1 86 ? 0.075 -8.273 3.388 1.00 97.88 86 SER A O 1
ATOM 681 N N . ILE A 1 87 ? 0.291 -6.694 5.008 1.00 97.31 87 ILE A N 1
ATOM 682 C CA . ILE A 1 87 ? 0.985 -5.672 4.210 1.00 97.31 87 ILE A CA 1
ATOM 683 C C . ILE A 1 87 ? 2.333 -5.244 4.815 1.00 97.31 87 ILE A C 1
ATOM 685 O O . ILE A 1 87 ? 2.889 -4.208 4.459 1.00 97.31 87 ILE A O 1
ATOM 689 N N . GLY A 1 88 ? 2.852 -6.042 5.750 1.00 94.94 88 GLY A N 1
ATOM 690 C CA . GLY A 1 88 ? 3.928 -5.624 6.645 1.00 94.94 88 GLY A CA 1
ATOM 691 C C . GLY A 1 88 ? 3.402 -4.956 7.917 1.00 94.94 88 GLY A C 1
ATOM 692 O O . GLY A 1 88 ? 2.195 -4.908 8.164 1.00 94.94 88 GLY A O 1
ATOM 693 N N . ASP A 1 89 ? 4.333 -4.492 8.747 1.00 94.56 89 ASP A N 1
ATOM 694 C CA . ASP A 1 89 ? 4.053 -3.825 10.020 1.00 94.56 89 ASP A CA 1
ATOM 695 C C . ASP A 1 89 ? 4.443 -2.350 9.921 1.00 94.56 89 ASP A C 1
ATOM 697 O O . ASP A 1 89 ? 5.630 -2.015 9.887 1.00 94.56 89 ASP A O 1
ATOM 701 N N . LEU A 1 90 ? 3.437 -1.478 9.858 1.00 93.81 90 LEU A N 1
ATOM 702 C CA . LEU A 1 90 ? 3.624 -0.037 9.710 1.00 93.81 90 LEU A CA 1
ATOM 703 C C . LEU A 1 90 ? 3.998 0.651 11.027 1.00 93.81 90 LEU A C 1
ATOM 705 O O . LEU A 1 90 ? 4.346 1.827 11.012 1.00 93.81 90 LEU A O 1
ATOM 709 N N . SER A 1 91 ? 4.028 -0.063 12.163 1.00 91.00 91 SER A N 1
ATOM 710 C CA . SER A 1 91 ? 4.494 0.534 13.423 1.00 91.00 91 SER A CA 1
ATOM 711 C C . SER A 1 91 ? 5.991 0.851 13.421 1.00 91.00 91 SER A C 1
ATOM 713 O O . SER A 1 91 ? 6.496 1.414 14.389 1.00 91.00 91 SER A O 1
ATOM 715 N N . LYS A 1 92 ? 6.713 0.403 12.390 1.00 83.19 92 LYS A N 1
ATOM 716 C CA . LYS A 1 92 ? 8.141 0.657 12.185 1.00 83.19 92 LYS A CA 1
ATOM 717 C C . LYS A 1 92 ? 8.414 1.905 11.351 1.00 83.19 92 LYS A C 1
ATOM 719 O O . LYS A 1 92 ? 9.577 2.275 11.235 1.00 83.19 92 LYS A O 1
ATOM 724 N N . SER A 1 93 ? 7.386 2.530 10.775 1.00 81.31 93 SER A N 1
ATOM 725 C CA . SER A 1 93 ? 7.533 3.836 10.139 1.00 81.31 93 SER A CA 1
ATOM 726 C C . SER A 1 93 ? 7.984 4.838 11.199 1.00 81.31 93 SER A C 1
ATOM 728 O O . SER A 1 93 ? 7.308 4.991 12.214 1.00 81.31 93 SER A O 1
ATOM 730 N N . ASN A 1 94 ? 9.138 5.465 10.977 1.00 77.38 94 ASN A N 1
ATOM 731 C CA . ASN A 1 94 ? 9.639 6.557 11.799 1.00 77.38 94 ASN A CA 1
ATOM 732 C C . ASN A 1 94 ? 9.438 7.852 11.016 1.00 77.38 94 ASN A C 1
ATOM 734 O O . ASN A 1 94 ? 10.078 8.056 9.995 1.00 77.38 94 ASN A O 1
ATOM 738 N N . CYS A 1 95 ? 8.521 8.688 11.481 1.00 80.88 95 CYS A N 1
ATOM 739 C CA . CYS A 1 95 ? 8.167 9.962 10.863 1.00 80.88 95 CYS A CA 1
ATOM 740 C C . CYS A 1 95 ? 8.719 11.154 11.660 1.00 80.88 95 CYS A C 1
ATOM 742 O O . CYS A 1 95 ? 8.264 12.277 11.479 1.00 80.88 95 CYS A O 1
ATOM 744 N N . ASN A 1 96 ? 9.645 10.902 12.592 1.00 69.31 96 ASN A N 1
ATOM 745 C CA . ASN A 1 96 ? 10.213 11.893 13.512 1.00 69.31 96 ASN A CA 1
ATOM 746 C C . ASN A 1 96 ? 11.682 12.201 13.203 1.00 69.31 96 ASN A C 1
ATOM 748 O O . ASN A 1 96 ? 12.459 12.416 14.130 1.00 69.31 96 ASN A O 1
ATOM 752 N N . GLY A 1 97 ? 12.102 12.141 11.941 1.00 64.00 97 GLY A N 1
ATOM 753 C CA . GLY A 1 97 ? 13.495 12.438 11.615 1.00 64.00 97 GLY A CA 1
ATOM 754 C C . GLY A 1 97 ? 13.812 13.888 11.944 1.00 64.00 97 GLY A C 1
ATOM 755 O O . GLY A 1 97 ? 13.285 14.804 11.319 1.00 64.00 97 GLY A O 1
ATOM 756 N N . ASP A 1 98 ? 14.672 14.079 12.939 1.00 57.16 98 ASP A N 1
ATOM 757 C CA . ASP A 1 98 ? 15.471 15.288 13.045 1.00 57.16 98 ASP A CA 1
ATOM 758 C C . ASP A 1 98 ? 16.316 15.389 11.759 1.00 57.16 98 ASP A C 1
ATOM 760 O O . ASP A 1 98 ? 16.860 14.377 11.313 1.00 57.16 98 ASP A O 1
ATOM 764 N N . ASP A 1 99 ? 16.420 16.592 11.182 1.00 56.25 99 ASP A N 1
ATOM 765 C CA . ASP A 1 99 ? 17.063 16.963 9.896 1.00 56.25 99 ASP A CA 1
ATOM 766 C C . ASP A 1 99 ? 18.483 16.380 9.622 1.00 56.25 99 ASP A C 1
ATOM 768 O O . ASP A 1 99 ? 19.035 16.587 8.542 1.00 56.25 99 ASP A O 1
ATOM 772 N N . ASP A 1 100 ? 19.089 15.652 10.566 1.00 57.69 100 ASP A N 1
ATOM 773 C CA . ASP A 1 100 ? 20.434 15.069 10.482 1.00 57.69 100 ASP A CA 1
ATOM 774 C C . ASP A 1 100 ? 20.473 13.548 10.200 1.00 57.69 100 ASP A C 1
ATOM 776 O O . ASP A 1 100 ? 21.547 13.030 9.883 1.00 57.69 100 ASP A O 1
ATOM 780 N N . ASP A 1 101 ? 19.351 12.817 10.276 1.00 49.50 101 ASP A N 1
ATOM 781 C CA . ASP A 1 101 ? 19.309 11.370 10.001 1.00 49.50 101 ASP A CA 1
ATOM 782 C C . ASP A 1 101 ? 18.219 11.056 8.964 1.00 49.50 101 ASP A C 1
ATOM 784 O O . ASP A 1 101 ? 17.058 11.415 9.129 1.00 49.50 101 ASP A O 1
ATOM 788 N N . TYR A 1 102 ? 18.608 10.377 7.883 1.00 55.00 102 TYR A N 1
ATOM 789 C CA . TYR A 1 102 ? 17.897 10.143 6.607 1.00 55.00 102 TYR A CA 1
ATOM 790 C C . TYR A 1 102 ? 16.457 9.561 6.691 1.00 55.00 102 TYR A C 1
ATOM 792 O O . TYR A 1 102 ? 15.825 9.340 5.665 1.00 55.00 102 TYR A O 1
ATOM 800 N N . TYR A 1 103 ? 15.920 9.316 7.888 1.00 52.62 103 TYR A N 1
ATOM 801 C CA . TYR A 1 103 ? 14.675 8.591 8.165 1.00 52.62 103 TYR A CA 1
ATOM 802 C C . TYR A 1 103 ? 13.514 9.491 8.638 1.00 52.62 103 TYR A C 1
ATOM 804 O O . TYR A 1 103 ? 12.739 9.083 9.498 1.00 52.62 103 TYR A O 1
ATOM 812 N N . GLY A 1 104 ? 13.403 10.722 8.129 1.00 56.06 104 GLY A N 1
ATOM 813 C CA . GLY A 1 104 ? 12.370 11.680 8.557 1.00 56.06 104 GLY A CA 1
ATOM 814 C C . GLY A 1 104 ? 11.111 11.772 7.710 1.00 56.06 104 GLY A C 1
ATOM 815 O O . GLY A 1 104 ? 10.085 12.246 8.197 1.00 56.06 104 GLY A O 1
ATOM 816 N N . ASP A 1 105 ? 11.142 11.292 6.473 1.00 66.69 105 ASP A N 1
ATOM 817 C CA . ASP A 1 105 ? 10.110 11.674 5.523 1.00 66.69 105 ASP A CA 1
ATOM 818 C C . ASP A 1 105 ? 9.062 10.576 5.316 1.00 66.69 105 ASP A C 1
ATOM 820 O O . ASP A 1 105 ? 9.118 9.766 4.393 1.00 66.69 105 ASP A O 1
ATOM 824 N N . CYS A 1 106 ? 8.039 10.563 6.168 1.00 83.88 106 CYS A N 1
ATOM 825 C CA . CYS A 1 106 ? 6.853 9.748 5.923 1.00 83.88 106 CYS A CA 1
ATOM 826 C C . CYS A 1 106 ? 5.947 10.402 4.874 1.00 83.88 106 CYS A C 1
ATOM 828 O O . CYS A 1 106 ? 5.059 11.198 5.202 1.00 83.88 106 CYS A O 1
ATOM 830 N N . TYR A 1 107 ? 6.143 10.039 3.608 1.00 88.69 107 TYR A N 1
ATOM 831 C CA . TYR A 1 107 ? 5.401 10.605 2.477 1.00 88.69 107 TYR A CA 1
ATOM 832 C C . TYR A 1 107 ? 3.997 10.021 2.267 1.00 88.69 107 TYR A C 1
ATOM 834 O O . TYR A 1 107 ? 3.200 10.617 1.544 1.00 88.69 107 TYR A O 1
ATOM 842 N N . LEU A 1 108 ? 3.668 8.886 2.892 1.00 93.94 108 LEU A N 1
ATOM 843 C CA . LEU A 1 108 ? 2.397 8.196 2.670 1.00 93.94 108 LEU A CA 1
ATOM 844 C C . LEU A 1 108 ? 1.207 9.074 3.063 1.00 93.94 108 LEU A C 1
ATOM 846 O O . LEU A 1 108 ? 1.024 9.407 4.231 1.00 93.94 108 LEU A O 1
ATOM 850 N N . THR A 1 109 ? 0.370 9.399 2.082 1.00 95.19 109 THR A N 1
ATOM 851 C CA . THR A 1 109 ? -0.821 10.246 2.233 1.00 95.19 109 THR A CA 1
ATOM 852 C C . THR A 1 109 ? -2.116 9.446 2.196 1.00 95.19 109 THR A C 1
ATOM 854 O O . THR A 1 109 ? -3.059 9.751 2.936 1.00 95.19 109 THR A O 1
ATOM 857 N N . GLU A 1 110 ? -2.165 8.400 1.368 1.00 97.06 110 GLU A N 1
ATOM 858 C CA . GLU A 1 110 ? -3.370 7.618 1.112 1.00 97.06 110 GLU A CA 1
ATOM 859 C C . GLU A 1 110 ? -3.065 6.119 1.070 1.00 97.06 110 GLU A C 1
ATOM 861 O O . GLU A 1 110 ? -2.167 5.662 0.363 1.00 97.06 110 GLU A O 1
ATOM 866 N N . LEU A 1 111 ? -3.838 5.343 1.829 1.00 98.00 111 LEU A N 1
ATOM 867 C CA . LEU A 1 111 ? -3.723 3.893 1.879 1.00 98.00 111 LEU A CA 1
ATOM 868 C C . LEU A 1 111 ? -5.108 3.247 1.811 1.00 98.00 111 LEU A C 1
ATOM 870 O O . LEU A 1 111 ? -5.914 3.360 2.742 1.00 98.00 111 LEU A O 1
ATOM 874 N N . PHE A 1 112 ? -5.378 2.542 0.714 1.00 98.69 112 PHE A N 1
AT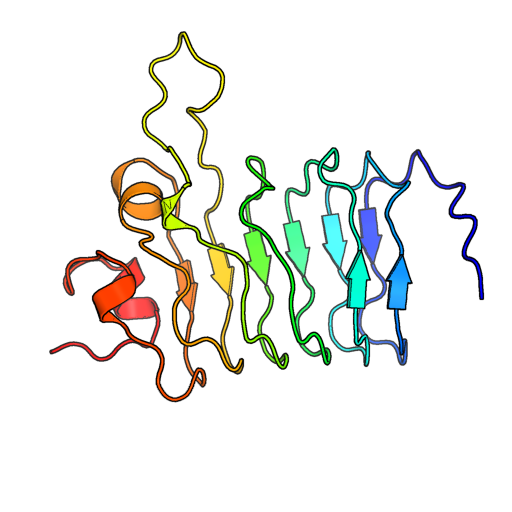OM 875 C CA . PHE A 1 112 ? -6.639 1.841 0.503 1.00 98.69 112 PHE A CA 1
ATOM 876 C C . PHE A 1 112 ? -6.459 0.331 0.642 1.00 98.69 112 PHE A C 1
ATOM 878 O O . PHE A 1 112 ? -5.703 -0.294 -0.097 1.00 98.69 112 PHE A O 1
ATOM 885 N N . LEU A 1 113 ? -7.140 -0.257 1.627 1.00 98.69 113 LEU A N 1
ATOM 886 C CA . LEU A 1 113 ? -7.008 -1.669 2.008 1.00 98.69 113 LEU A CA 1
ATOM 887 C C . LEU A 1 113 ? -8.364 -2.370 2.116 1.00 98.69 113 LEU A C 1
ATOM 889 O O . LEU A 1 113 ? -8.440 -3.479 2.656 1.00 98.69 113 LEU A O 1
ATOM 893 N N . ASP A 1 114 ? -9.432 -1.737 1.628 1.00 98.75 114 ASP A N 1
ATOM 894 C CA . ASP A 1 114 ? -10.782 -2.291 1.658 1.00 98.75 114 ASP A CA 1
ATOM 895 C C . ASP A 1 114 ? -10.830 -3.709 1.056 1.00 98.75 114 ASP A C 1
ATOM 897 O O . ASP A 1 114 ? -10.095 -4.044 0.132 1.00 98.75 114 ASP A O 1
ATOM 901 N N . ASN A 1 115 ? -11.719 -4.553 1.578 1.00 98.56 115 ASN A N 1
ATOM 902 C CA . ASN A 1 115 ? -12.016 -5.894 1.072 1.00 98.56 115 ASN A CA 1
ATOM 903 C C . ASN A 1 115 ? -10.784 -6.808 0.964 1.00 98.56 115 ASN A C 1
ATOM 905 O O . ASN A 1 115 ? -10.544 -7.441 -0.060 1.00 98.56 115 ASN A O 1
ATOM 909 N N . ASN A 1 116 ? -10.033 -6.902 2.060 1.00 98.75 116 ASN A N 1
ATOM 910 C CA . ASN A 1 116 ? -8.941 -7.854 2.251 1.00 98.75 116 ASN A CA 1
ATOM 911 C C . ASN A 1 116 ? -9.223 -8.788 3.449 1.00 98.75 116 ASN A C 1
ATOM 913 O O . ASN A 1 116 ? -10.356 -8.911 3.923 1.00 98.75 116 ASN A O 1
ATOM 917 N N . LYS A 1 117 ? -8.202 -9.501 3.939 1.00 98.56 117 LYS A N 1
ATOM 918 C CA . LYS A 1 117 ? -8.274 -10.425 5.088 1.00 98.56 117 LYS A CA 1
ATOM 919 C C . LYS A 1 117 ? -7.344 -10.000 6.231 1.00 98.56 117 LYS A C 1
ATOM 921 O O . LYS A 1 117 ? -6.946 -10.836 7.047 1.00 98.56 117 LYS A O 1
ATOM 926 N N . LEU A 1 118 ? -7.001 -8.714 6.300 1.00 98.56 118 LEU A N 1
ATOM 927 C CA . LEU A 1 118 ? -6.074 -8.168 7.285 1.00 98.56 118 LEU A CA 1
ATOM 928 C C . LEU A 1 118 ? -6.666 -8.256 8.693 1.00 98.56 118 LEU A C 1
ATOM 930 O O . LEU A 1 118 ? -7.863 -8.058 8.911 1.00 98.56 118 LEU A O 1
ATOM 934 N N . LYS A 1 119 ? -5.804 -8.536 9.670 1.00 98.06 119 LYS A N 1
ATOM 935 C CA . LYS A 1 119 ? -6.153 -8.497 11.102 1.00 98.06 119 LYS A CA 1
ATOM 936 C C . LYS A 1 119 ? -5.567 -7.286 11.813 1.00 98.06 119 LYS A C 1
ATOM 938 O O . LYS A 1 119 ? -6.129 -6.839 12.805 1.00 98.06 119 LYS A O 1
ATOM 943 N N . THR A 1 120 ? -4.465 -6.768 11.292 1.00 97.94 120 THR A N 1
ATOM 944 C CA . THR A 1 120 ? -3.740 -5.592 11.764 1.00 97.94 120 THR A CA 1
ATOM 945 C C . THR A 1 120 ? -2.850 -5.099 10.621 1.00 97.94 120 THR A C 1
ATOM 947 O O . THR A 1 120 ? -2.548 -5.870 9.707 1.00 97.94 120 THR A O 1
ATOM 950 N N . ILE A 1 121 ? -2.435 -3.837 10.687 1.00 97.12 121 ILE A N 1
ATOM 951 C CA . ILE A 1 121 ? -1.341 -3.264 9.883 1.00 97.12 121 ILE A CA 1
ATOM 952 C C . ILE A 1 121 ? -0.250 -2.655 10.777 1.00 97.12 121 ILE A C 1
ATOM 954 O O . ILE A 1 121 ? 0.587 -1.894 10.309 1.00 97.12 121 ILE A O 1
ATOM 958 N N . GLY A 1 122 ? -0.288 -2.959 12.078 1.00 96.44 122 GLY A N 1
ATOM 959 C CA . GLY A 1 122 ? 0.474 -2.237 13.092 1.00 96.44 122 GLY A CA 1
ATOM 960 C C . GLY A 1 122 ? -0.181 -0.915 13.489 1.00 96.44 122 GLY A C 1
ATOM 961 O O . GLY A 1 122 ? -1.307 -0.603 13.081 1.00 96.44 122 GLY A O 1
ATOM 962 N N . SER A 1 123 ? 0.537 -0.158 14.319 1.00 95.19 123 SER A N 1
ATOM 963 C CA . SER A 1 123 ? 0.178 1.223 14.639 1.00 95.19 123 SER A CA 1
ATOM 964 C C . SER A 1 123 ? 0.478 2.122 13.449 1.00 95.19 123 SER A C 1
ATOM 966 O O . SER A 1 123 ? 1.546 2.023 12.858 1.00 95.19 123 SER A O 1
ATOM 968 N N . VAL A 1 124 ? -0.436 3.037 13.146 1.00 95.25 124 VAL A N 1
ATOM 969 C CA . VAL A 1 124 ? -0.238 4.114 12.164 1.00 95.25 124 VAL A CA 1
ATOM 970 C C . VAL A 1 124 ? -0.191 5.482 12.849 1.00 95.25 124 VAL A C 1
ATOM 972 O O . VAL A 1 124 ? -0.305 6.517 12.201 1.00 95.25 124 VAL A O 1
ATOM 975 N N . SER A 1 125 ? -0.049 5.508 14.179 1.00 92.94 125 SER A N 1
ATOM 976 C CA . SER A 1 125 ? -0.047 6.740 14.972 1.00 92.94 125 SER A CA 1
ATOM 977 C C . SER A 1 125 ? 1.005 7.741 14.508 1.00 92.94 125 SER A C 1
ATOM 979 O O . SER A 1 125 ? 0.711 8.933 14.455 1.00 92.94 125 SER A O 1
ATOM 981 N N . ASP A 1 126 ? 2.198 7.258 14.159 1.00 90.75 126 ASP A N 1
ATOM 982 C CA . ASP A 1 126 ? 3.307 8.109 13.732 1.00 90.75 126 ASP A CA 1
ATOM 983 C C . ASP A 1 126 ? 3.069 8.667 12.324 1.00 90.75 126 ASP A C 1
ATOM 985 O O . ASP A 1 126 ? 3.131 9.878 12.128 1.00 90.75 126 ASP A O 1
ATOM 989 N N . LEU A 1 127 ? 2.614 7.814 11.396 1.00 92.19 127 LEU A N 1
ATOM 990 C CA . LEU A 1 127 ? 2.201 8.191 10.035 1.00 92.19 127 LEU A CA 1
ATOM 991 C C . LEU A 1 127 ? 1.126 9.289 10.007 1.00 92.19 127 LEU A C 1
ATOM 993 O O . LEU A 1 127 ? 1.060 10.047 9.047 1.00 92.19 127 LEU A O 1
ATOM 997 N N . VAL A 1 128 ? 0.281 9.370 11.040 1.00 92.81 128 VAL A N 1
ATOM 998 C CA . VAL A 1 128 ? -0.789 10.378 11.162 1.00 92.81 128 VAL A CA 1
ATOM 999 C C . VAL A 1 128 ? -0.368 11.603 11.976 1.00 92.81 128 VAL A C 1
ATOM 1001 O O . VAL A 1 128 ? -0.902 12.690 11.765 1.00 92.81 128 VAL A O 1
ATOM 1004 N N . THR A 1 129 ? 0.495 11.432 12.980 1.00 90.50 129 THR A N 1
ATOM 1005 C CA . THR A 1 129 ? 0.844 12.518 13.914 1.00 90.50 129 THR A CA 1
ATOM 1006 C C . THR A 1 129 ? 2.025 13.332 13.414 1.00 90.50 129 THR A C 1
ATOM 1008 O O . THR A 1 129 ? 1.972 14.555 13.492 1.00 90.50 129 THR A O 1
ATOM 1011 N N . ASN A 1 130 ? 3.045 12.648 12.901 1.00 88.44 130 ASN A N 1
ATOM 1012 C CA . ASN A 1 130 ? 4.295 13.244 12.442 1.00 88.44 130 ASN A CA 1
ATOM 1013 C C . ASN A 1 130 ? 4.508 13.027 10.933 1.00 88.44 130 ASN A C 1
ATOM 1015 O O . ASN A 1 130 ? 5.270 13.749 10.306 1.00 88.44 130 ASN A O 1
ATOM 1019 N N . GLY A 1 131 ? 3.796 12.067 10.336 1.00 90.56 131 GLY A N 1
ATOM 1020 C CA . GLY A 1 131 ? 3.738 11.867 8.890 1.00 90.56 131 GLY A CA 1
ATOM 1021 C C . GLY A 1 131 ? 2.572 12.584 8.202 1.00 90.56 131 GLY A C 1
ATOM 1022 O O . GLY A 1 131 ? 1.899 13.446 8.769 1.00 90.56 131 GLY A O 1
ATOM 1023 N N . ASN A 1 132 ? 2.321 12.186 6.952 1.00 91.88 132 ASN A N 1
ATOM 1024 C CA . ASN A 1 132 ? 1.352 12.829 6.064 1.00 91.88 132 ASN A CA 1
ATOM 1025 C C . ASN A 1 132 ? 0.072 12.011 5.806 1.00 91.88 132 ASN A C 1
ATOM 1027 O O . ASN A 1 132 ? -0.704 12.377 4.919 1.00 91.88 132 ASN A O 1
ATOM 1031 N N . LEU A 1 133 ? -0.188 10.927 6.550 1.00 94.81 133 LEU A N 1
ATOM 1032 C CA . LEU A 1 133 ? -1.312 10.028 6.265 1.00 94.81 133 LEU A CA 1
ATOM 1033 C C . LEU A 1 133 ? -2.649 10.720 6.549 1.00 94.81 133 LEU A C 1
ATOM 1035 O O . LEU A 1 133 ? -2.980 11.039 7.690 1.00 94.81 133 LEU A O 1
ATOM 1039 N N . GLN A 1 134 ? -3.449 10.903 5.501 1.00 94.44 134 GLN A N 1
ATOM 1040 C CA . GLN A 1 134 ? -4.741 11.595 5.540 1.00 94.44 134 GLN A CA 1
ATOM 1041 C C . GLN A 1 134 ? -5.915 10.660 5.266 1.00 94.44 134 GLN A C 1
ATOM 1043 O O . GLN A 1 134 ? -7.014 10.869 5.791 1.00 94.44 134 GLN A O 1
ATOM 1048 N N . LYS A 1 135 ? -5.703 9.621 4.453 1.00 96.38 135 LYS A N 1
ATOM 1049 C CA . LYS A 1 135 ? -6.750 8.665 4.092 1.00 96.38 135 LYS A CA 1
ATOM 1050 C C . LYS A 1 135 ? -6.293 7.247 4.360 1.00 96.38 135 LYS A C 1
ATOM 1052 O O . LYS A 1 135 ? -5.255 6.802 3.887 1.00 96.38 135 LYS A O 1
ATOM 1057 N N . LEU A 1 136 ? -7.133 6.535 5.091 1.00 97.88 136 LEU A N 1
ATOM 1058 C CA . LEU A 1 136 ? -7.023 5.111 5.335 1.00 97.88 136 LEU A CA 1
ATOM 1059 C C . LEU A 1 136 ? -8.401 4.514 5.069 1.00 97.88 136 LEU A C 1
ATOM 1061 O O . LEU A 1 136 ? -9.398 5.130 5.439 1.00 97.88 136 LEU A O 1
ATOM 1065 N N . SER A 1 137 ? -8.470 3.340 4.452 1.00 97.62 137 SER A N 1
ATOM 1066 C CA . SER A 1 137 ? -9.713 2.571 4.326 1.00 97.62 137 SER A CA 1
ATOM 1067 C C . SER A 1 137 ? -9.447 1.089 4.572 1.00 97.62 137 SER A C 1
ATOM 1069 O O . SER A 1 137 ? -8.468 0.534 4.083 1.00 97.62 137 SER A O 1
ATOM 1071 N N . LEU A 1 138 ? -10.270 0.469 5.414 1.00 98.19 138 LEU A N 1
ATOM 1072 C CA . LEU A 1 138 ? -10.082 -0.880 5.957 1.00 98.19 138 LEU A CA 1
ATOM 1073 C C . LEU A 1 138 ? -11.389 -1.688 5.984 1.00 98.19 138 LEU A C 1
ATOM 1075 O O . LEU A 1 138 ? -11.435 -2.763 6.591 1.00 98.19 138 LEU A O 1
ATOM 1079 N N . ARG A 1 139 ? -12.467 -1.211 5.353 1.00 97.19 139 ARG A N 1
ATOM 1080 C CA . ARG A 1 139 ? -13.760 -1.914 5.327 1.00 97.19 139 ARG A CA 1
ATOM 1081 C C . ARG A 1 139 ? -13.591 -3.299 4.711 1.00 97.19 139 ARG A C 1
ATOM 1083 O O . ARG A 1 139 ? -12.662 -3.562 3.964 1.00 97.19 139 ARG A O 1
ATOM 1090 N N . GLY A 1 140 ? -14.458 -4.239 5.066 1.00 97.06 140 GLY A N 1
ATOM 1091 C CA . GLY A 1 140 ? -14.385 -5.604 4.529 1.00 97.06 140 GLY A CA 1
ATOM 1092 C C . GLY A 1 140 ? -13.249 -6.478 5.086 1.00 97.06 140 GLY A C 1
ATOM 1093 O O . GLY A 1 140 ? -13.316 -7.695 4.926 1.00 97.06 140 GLY A O 1
ATOM 1094 N N . ASN A 1 141 ? -12.282 -5.930 5.836 1.00 98.06 141 ASN A N 1
ATOM 1095 C CA . ASN A 1 141 ? -11.308 -6.720 6.600 1.00 98.06 141 ASN A CA 1
ATOM 1096 C C . ASN A 1 141 ? -11.965 -7.335 7.848 1.00 98.06 141 ASN A C 1
ATOM 1098 O O . ASN A 1 141 ? -11.886 -6.818 8.963 1.00 98.06 141 ASN A O 1
ATOM 1102 N N . THR A 1 142 ? -12.677 -8.446 7.663 1.00 96.00 142 THR A N 1
ATOM 1103 C CA . THR A 1 142 ? -13.444 -9.085 8.744 1.00 96.00 142 THR A CA 1
ATOM 1104 C C . THR A 1 142 ? -12.535 -9.475 9.912 1.00 96.00 142 THR A C 1
ATOM 1106 O O . THR A 1 142 ? -11.602 -10.264 9.752 1.00 96.00 142 THR A O 1
ATOM 1109 N N . GLY A 1 143 ? -12.834 -8.974 11.113 1.00 96.19 143 GLY A N 1
ATOM 1110 C CA . GLY A 1 143 ? -12.037 -9.223 12.318 1.00 96.19 143 GLY A CA 1
ATOM 1111 C C . GLY A 1 143 ? -10.755 -8.390 12.415 1.00 96.19 143 GLY A C 1
ATOM 1112 O O . GLY A 1 143 ? -9.860 -8.775 13.166 1.00 96.19 143 GLY A O 1
ATOM 1113 N N . PHE A 1 144 ? -10.654 -7.290 11.665 1.00 97.88 144 PHE A N 1
ATOM 1114 C CA . PHE A 1 144 ? -9.590 -6.307 11.834 1.00 97.88 144 PHE A CA 1
ATOM 1115 C C . PHE A 1 144 ? -9.623 -5.690 13.237 1.00 97.88 144 PHE A C 1
ATOM 1117 O O . PHE A 1 144 ? -10.670 -5.261 13.731 1.00 97.88 144 PHE A O 1
ATOM 1124 N N . GLN A 1 145 ? -8.469 -5.638 13.894 1.00 97.00 145 GLN A N 1
ATOM 1125 C CA . GLN A 1 145 ? -8.325 -5.103 15.239 1.00 97.00 145 GLN A CA 1
ATOM 1126 C C . GLN A 1 145 ? -8.114 -3.591 15.180 1.00 97.00 145 GLN A C 1
ATOM 1128 O O . GLN A 1 145 ? -6.994 -3.115 15.251 1.00 97.00 145 GLN A O 1
ATOM 1133 N N . CYS A 1 146 ? -9.185 -2.805 15.112 1.00 95.56 146 CYS A N 1
ATOM 1134 C CA . CYS A 1 146 ? -9.089 -1.340 15.017 1.00 95.56 146 CYS A CA 1
ATOM 1135 C C . CYS A 1 146 ? -8.272 -0.660 16.132 1.00 95.56 146 CYS A C 1
ATOM 1137 O O . CYS A 1 146 ? -7.742 0.429 15.928 1.00 95.56 146 CYS A O 1
ATOM 1139 N N . SER A 1 147 ? -8.144 -1.285 17.306 1.00 94.44 147 SER A N 1
ATOM 1140 C CA . SER A 1 147 ? -7.269 -0.801 18.380 1.00 94.44 147 SER A CA 1
ATOM 1141 C C . SER A 1 147 ? -5.778 -0.898 18.048 1.00 94.44 147 SER A C 1
ATOM 1143 O O . SER A 1 147 ? -4.985 -0.207 18.679 1.00 94.44 147 SER A O 1
ATOM 1145 N N . SER A 1 148 ? -5.383 -1.733 17.081 1.00 96.38 148 SER A N 1
ATOM 1146 C CA . SER A 1 148 ? -3.988 -1.875 16.659 1.00 96.38 148 SER A CA 1
ATOM 1147 C C . SER A 1 148 ? -3.461 -0.627 15.960 1.00 96.38 148 SER A C 1
ATOM 1149 O O . SER A 1 148 ? -2.257 -0.424 15.961 1.00 96.38 148 SER A O 1
ATOM 1151 N N . LEU A 1 149 ? -4.345 0.214 15.404 1.00 96.56 149 LEU A N 1
ATOM 1152 C CA . LEU A 1 149 ? -3.971 1.423 14.664 1.00 96.56 149 LEU A CA 1
ATOM 1153 C C . LEU A 1 149 ? -3.283 2.481 15.535 1.00 96.56 149 LEU A C 1
ATOM 1155 O O . LEU A 1 149 ? -2.664 3.390 14.991 1.00 96.56 149 LEU A O 1
ATOM 1159 N N . GLY A 1 150 ? -3.420 2.410 16.863 1.00 94.88 150 GLY A N 1
ATOM 1160 C CA . GLY A 1 150 ? -2.827 3.394 17.774 1.00 94.88 150 GLY A CA 1
ATOM 1161 C C . GLY A 1 150 ? -3.409 4.809 17.643 1.00 94.88 150 GLY A C 1
ATOM 1162 O O . GLY A 1 150 ? -2.809 5.766 18.120 1.00 94.88 150 GLY A O 1
ATOM 1163 N N . LEU A 1 151 ? -4.571 4.963 16.998 1.00 93.12 151 LEU A N 1
ATOM 1164 C CA . LEU A 1 151 ? -5.227 6.254 16.784 1.00 93.12 151 LEU A CA 1
ATOM 1165 C C . LEU A 1 151 ? -6.334 6.516 17.811 1.00 93.12 151 LEU A C 1
ATOM 1167 O O . LEU A 1 151 ? -7.091 5.617 18.181 1.00 93.12 151 LEU A O 1
ATOM 1171 N N . SER A 1 152 ? -6.477 7.786 18.201 1.00 88.81 152 SER A N 1
ATOM 1172 C CA . SER A 1 152 ? -7.702 8.283 18.840 1.00 88.81 152 SER A CA 1
ATOM 1173 C C . SER A 1 152 ? -8.875 8.213 17.858 1.00 88.81 152 SER A C 1
ATOM 1175 O O . SER A 1 152 ? -8.714 8.491 16.667 1.00 88.81 152 SER A O 1
ATOM 1177 N N . THR A 1 153 ? -10.073 7.917 18.368 1.00 83.12 153 THR A N 1
ATOM 1178 C CA . THR A 1 153 ? -11.318 7.874 17.585 1.00 83.12 153 THR A CA 1
ATOM 1179 C C . THR A 1 153 ? -11.714 9.235 17.003 1.00 83.12 153 THR A C 1
ATOM 1181 O O . THR A 1 153 ? -12.535 9.304 16.091 1.00 83.12 153 THR A O 1
ATOM 1184 N N . GLU A 1 154 ? -11.128 10.325 17.502 1.00 84.00 154 GLU A N 1
ATOM 1185 C CA . GLU A 1 154 ? -11.390 11.689 17.037 1.00 84.00 154 GLU A CA 1
ATOM 1186 C C . GLU A 1 154 ? -10.597 12.072 15.780 1.00 84.00 154 GLU A C 1
ATOM 1188 O O . GLU A 1 154 ? -10.962 13.041 15.112 1.00 84.00 154 GLU A O 1
ATOM 1193 N N . LYS A 1 155 ? -9.535 11.330 15.434 1.00 88.06 155 LYS A N 1
ATOM 1194 C CA . LYS A 1 155 ? -8.726 11.604 14.238 1.00 88.06 155 LYS A CA 1
ATOM 1195 C C . LYS A 1 155 ? -9.533 11.312 12.972 1.00 88.06 155 LYS A C 1
ATOM 1197 O O . LYS A 1 155 ? -10.159 10.260 12.863 1.00 88.06 155 LYS A O 1
ATOM 1202 N N . ASP A 1 156 ? -9.468 12.200 11.983 1.00 89.69 156 ASP A N 1
ATOM 1203 C CA . ASP A 1 156 ? -10.236 12.044 10.738 1.00 89.69 156 ASP A CA 1
ATOM 1204 C C . ASP A 1 156 ? -9.832 10.793 9.948 1.00 89.69 156 ASP A C 1
ATOM 1206 O O . ASP A 1 156 ? -10.697 10.096 9.418 1.00 89.69 156 ASP A O 1
ATOM 1210 N N . VAL A 1 157 ? -8.546 10.427 9.983 1.00 91.69 157 VAL A N 1
ATOM 1211 C CA . VAL A 1 157 ? -8.046 9.149 9.451 1.00 91.69 157 VAL A CA 1
ATOM 1212 C C . VAL A 1 157 ? -8.774 7.965 10.092 1.00 91.69 157 VAL A C 1
ATOM 1214 O O . VAL A 1 157 ? -9.197 7.051 9.391 1.00 91.69 157 VAL A O 1
ATOM 1217 N N . TYR A 1 158 ? -8.994 7.991 11.413 1.00 91.88 158 TYR A N 1
ATOM 1218 C CA . TYR A 1 158 ? -9.738 6.933 12.098 1.00 91.88 158 TYR A CA 1
ATOM 1219 C C . TYR A 1 158 ? -11.208 6.916 11.672 1.00 91.88 158 TYR A C 1
ATOM 1221 O O . TYR A 1 158 ? -11.725 5.859 11.317 1.00 91.88 158 TYR A O 1
ATOM 1229 N N . LYS A 1 159 ? -11.872 8.078 11.644 1.00 88.69 159 LYS A N 1
ATOM 1230 C CA . LYS A 1 159 ? -13.285 8.195 11.238 1.00 88.69 159 LYS A CA 1
ATOM 1231 C C . LYS A 1 159 ? -13.532 7.664 9.826 1.00 88.69 159 LYS A C 1
ATOM 1233 O O . LYS A 1 159 ? -14.553 7.025 9.578 1.00 88.69 159 LYS A O 1
ATOM 1238 N N . ASN A 1 160 ? -12.584 7.895 8.922 1.00 87.56 160 ASN A N 1
ATOM 1239 C CA . ASN A 1 160 ? -12.688 7.488 7.525 1.00 87.56 160 ASN A CA 1
ATOM 1240 C C . ASN A 1 160 ? -12.160 6.067 7.263 1.00 87.56 160 ASN A C 1
ATOM 1242 O O . ASN A 1 160 ? -12.503 5.487 6.235 1.00 87.56 160 ASN A O 1
ATOM 1246 N N . SER A 1 161 ? -11.430 5.468 8.215 1.00 91.25 161 SER A N 1
ATOM 1247 C CA . SER A 1 161 ? -10.857 4.117 8.095 1.00 91.25 161 SER A CA 1
ATOM 1248 C C . SER A 1 161 ? -11.879 2.998 7.909 1.00 91.25 161 SER A C 1
ATOM 1250 O O . SER A 1 161 ? -11.538 1.927 7.421 1.00 91.25 161 SER A O 1
ATOM 1252 N N . GLY A 1 162 ? -13.137 3.206 8.299 1.00 91.56 162 GLY A N 1
ATOM 1253 C CA . GLY A 1 162 ? -14.130 2.133 8.358 1.00 91.56 162 GLY A CA 1
ATOM 1254 C C . GLY A 1 162 ? -14.098 1.329 9.660 1.00 91.56 162 GLY A C 1
ATOM 1255 O O . GLY A 1 162 ? -14.920 0.428 9.827 1.00 91.56 162 GLY A O 1
ATOM 1256 N N . CYS A 1 163 ? -13.217 1.677 10.601 1.00 93.69 163 CYS A N 1
ATOM 1257 C CA . CYS A 1 163 ? -13.333 1.249 11.989 1.00 93.69 163 CYS A CA 1
ATOM 1258 C C . CYS A 1 163 ? -14.560 1.881 12.671 1.00 93.69 163 CYS A C 1
ATOM 1260 O O . CYS A 1 163 ? -14.903 3.030 12.381 1.00 93.69 163 CYS A O 1
ATOM 1262 N N . PRO A 1 164 ? -15.238 1.160 13.583 1.00 87.25 164 PRO A N 1
ATOM 1263 C CA . PRO A 1 164 ? -16.401 1.692 14.278 1.00 87.25 164 PRO A CA 1
ATOM 1264 C C . PRO A 1 164 ? -15.999 2.825 15.230 1.00 87.25 164 PRO A C 1
ATOM 1266 O O . PRO A 1 164 ? -15.065 2.684 16.021 1.00 87.25 164 PRO A O 1
ATOM 1269 N N . LEU A 1 165 ? -16.745 3.930 15.185 1.00 80.38 165 LEU A N 1
ATOM 1270 C CA . LEU A 1 165 ? -16.699 4.960 16.220 1.00 80.38 165 LEU A CA 1
ATOM 1271 C C . LEU A 1 165 ? -17.382 4.388 17.468 1.00 80.38 165 LEU A C 1
ATOM 1273 O O . LEU A 1 165 ? -18.501 3.884 17.370 1.00 80.38 165 LEU A O 1
ATOM 1277 N N . LYS A 1 166 ? -16.675 4.378 18.600 1.00 64.75 166 LYS A N 1
ATOM 1278 C CA . LYS A 1 166 ? -17.247 3.962 19.887 1.00 64.75 166 LYS A CA 1
ATOM 1279 C C . LYS A 1 166 ? -18.262 4.976 20.396 1.00 64.75 166 LYS A C 1
ATOM 1281 O O . LYS A 1 166 ? -18.035 6.183 20.159 1.00 64.75 166 LYS A O 1
#

Secondary structure (DSSP, 8-state):
-------TT--EEE--SS--EEEEEETT-TT--EEE--SSEEEEEEE-TT---SEEE--SS--SB---TT-TT--EEE--SS--SB---GGG------TTSS-------EEE--SS--S-----HHHHHTS---EEE-TT-TT--GGGG---TTSHHHHHTTPPP-